Protein AF-A0A966ZBS3-F1 (afdb_monomer_lite)

Radius of gyration: 15.35 Å; chains: 1; bounding box: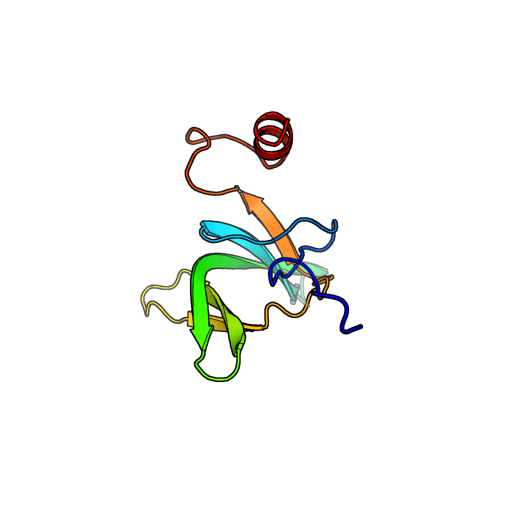 43×31×45 Å

Foldseek 3Di:
DDPPDDDQFEAELVRHTDAAFQWKWFFDDQDPPPRHTDTFIKTFHHWDQDPVRWIWTWIFSPDPVRDIDIDTSHSYYDNRIDRPDDDDPDPDPDDPVVVVVVVD

Sequence (104 aa):
MSNQRSDAAIYDRRGIPILPGDTVKIFHFVAALRRERRFMYKFAVETFKRGDGLTLLRMSHLNVRQETYWLVMDGSVLADHEIVQGYAGVEIGGSYRDRKRKSR

Secondary structure (DSSP, 8-state):
------S---EETTSPBP-TT-EEEEEEEEETTTTEEEEEEEEEEEEEE-TTS-EEEEEE--STT--EEEEE-SS-EETTEEEEE--SSS-TT--HHHHHHHT-

Structure (mmCIF, N/CA/C/O backbone):
data_AF-A0A966ZBS3-F1
#
_entry.id   AF-A0A966ZBS3-F1
#
loop_
_atom_site.group_PDB
_atom_site.id
_atom_site.type_symbol
_atom_site.label_atom_id
_atom_site.label_alt_id
_atom_site.label_comp_id
_atom_site.label_asym_id
_atom_site.label_entity_id
_atom_site.label_seq_id
_atom_site.pdbx_PDB_ins_code
_atom_site.Cartn_x
_atom_site.Cartn_y
_atom_site.Cartn_z
_atom_site.occupancy
_atom_site.B_iso_or_equiv
_atom_site.auth_seq_id
_atom_site.auth_comp_id
_atom_site.auth_asym_id
_atom_site.auth_atom_id
_atom_site.pdbx_PDB_model_num
ATOM 1 N N . MET A 1 1 ? -25.345 -17.391 16.018 1.00 35.53 1 MET A N 1
ATOM 2 C CA . MET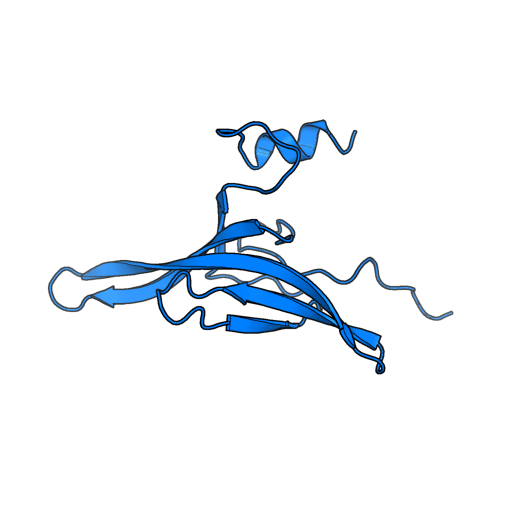 A 1 1 ? -24.229 -16.674 16.672 1.00 35.53 1 MET A CA 1
ATOM 3 C C . MET A 1 1 ? -23.266 -16.227 15.580 1.00 35.53 1 MET A C 1
ATOM 5 O O . MET A 1 1 ? -22.460 -17.027 15.124 1.00 35.53 1 MET A O 1
ATOM 9 N N . SER A 1 2 ? -23.438 -15.016 15.043 1.00 38.12 2 SER A N 1
ATOM 10 C CA . SER A 1 2 ? -22.580 -14.504 13.968 1.00 38.12 2 SER A CA 1
ATOM 11 C C . SER A 1 2 ? -21.248 -14.061 14.559 1.00 38.12 2 SER A C 1
ATOM 13 O O . SER A 1 2 ? -21.200 -13.135 15.366 1.00 38.12 2 SER A O 1
ATOM 15 N N . ASN A 1 3 ? -20.185 -14.752 14.169 1.00 38.97 3 ASN A N 1
ATOM 16 C CA . ASN A 1 3 ? -18.816 -14.455 14.554 1.00 38.97 3 ASN A CA 1
ATOM 17 C C . ASN A 1 3 ? -18.473 -13.032 14.066 1.00 38.97 3 ASN A C 1
ATOM 19 O O . ASN A 1 3 ? -18.366 -12.811 12.859 1.00 38.97 3 ASN A O 1
ATOM 23 N N . GLN A 1 4 ? -18.373 -12.061 14.981 1.00 42.56 4 GLN A N 1
ATOM 24 C CA . GLN A 1 4 ? -17.847 -10.726 14.693 1.00 42.56 4 GLN A CA 1
ATOM 25 C C . GLN A 1 4 ? -16.393 -10.901 14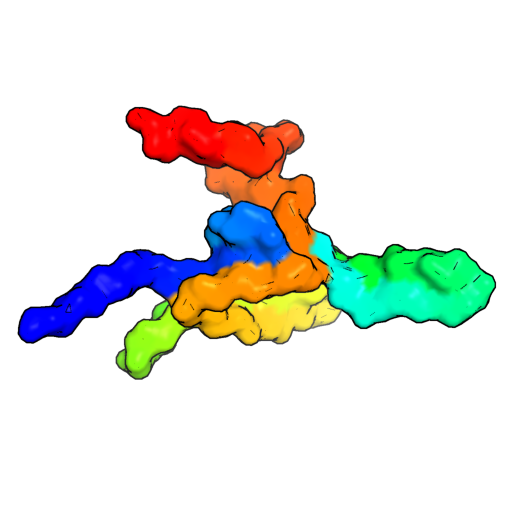.247 1.00 42.56 4 GLN A C 1
ATOM 27 O O . GLN A 1 4 ? -15.492 -11.053 15.070 1.00 42.56 4 GLN A O 1
ATOM 32 N N . ARG A 1 5 ? -16.152 -10.951 12.935 1.00 45.00 5 ARG A N 1
ATOM 33 C CA . ARG A 1 5 ? -14.790 -10.896 12.412 1.00 45.00 5 ARG A CA 1
ATOM 34 C C . ARG A 1 5 ? -14.260 -9.487 12.659 1.00 45.00 5 ARG A C 1
ATOM 36 O O . ARG A 1 5 ? -14.725 -8.542 12.032 1.00 45.00 5 ARG A O 1
ATOM 43 N N . SER A 1 6 ? -13.383 -9.408 13.661 1.00 46.62 6 SER A N 1
ATOM 44 C CA . SER A 1 6 ? -12.089 -8.712 13.667 1.00 46.62 6 SER A CA 1
ATOM 45 C C . SER A 1 6 ? -11.971 -7.516 12.725 1.00 46.62 6 SER A C 1
ATOM 47 O O . SER A 1 6 ? -12.132 -7.691 11.520 1.00 46.62 6 SER A O 1
ATOM 49 N N . ASP A 1 7 ? -11.612 -6.355 13.278 1.00 62.84 7 ASP A N 1
ATOM 50 C CA . ASP A 1 7 ? -11.194 -5.136 12.575 1.00 62.84 7 ASP A CA 1
ATOM 51 C C . ASP A 1 7 ? -10.760 -5.385 11.123 1.00 62.84 7 ASP A C 1
ATOM 53 O O . ASP A 1 7 ? -9.804 -6.117 10.859 1.00 62.84 7 ASP A O 1
ATOM 57 N N . ALA A 1 8 ? -11.502 -4.802 10.180 1.00 82.19 8 ALA A N 1
ATOM 58 C CA . ALA A 1 8 ? -11.250 -4.961 8.753 1.00 82.19 8 ALA A CA 1
ATOM 59 C C . ALA A 1 8 ? -9.791 -4.594 8.432 1.00 82.19 8 ALA A C 1
ATOM 61 O O . ALA A 1 8 ? -9.356 -3.479 8.723 1.00 82.19 8 ALA A O 1
ATOM 62 N N . ALA A 1 9 ? -9.037 -5.525 7.845 1.00 89.19 9 ALA A N 1
ATOM 63 C CA . ALA A 1 9 ? -7.603 -5.380 7.601 1.00 89.19 9 ALA A CA 1
ATOM 64 C C . ALA A 1 9 ? -7.199 -5.926 6.225 1.00 89.19 9 ALA A C 1
ATOM 66 O O . ALA A 1 9 ? -7.914 -6.714 5.615 1.00 89.19 9 ALA A O 1
ATOM 67 N N . ILE A 1 10 ? -6.028 -5.521 5.744 1.00 95.00 10 ILE A N 1
ATOM 68 C CA . ILE A 1 10 ? -5.338 -6.132 4.605 1.00 95.00 10 ILE A CA 1
ATOM 69 C C . ILE A 1 10 ? -3.861 -6.257 4.967 1.00 95.00 10 ILE A C 1
ATOM 71 O O . ILE A 1 10 ? -3.329 -5.394 5.670 1.00 95.00 10 ILE A O 1
ATOM 75 N N . TYR A 1 11 ? -3.203 -7.333 4.545 1.00 94.31 11 TYR A N 1
ATOM 76 C CA . TYR A 1 11 ? -1.885 -7.705 5.055 1.00 94.31 11 TYR A CA 1
ATOM 77 C C . TYR A 1 11 ? -0.817 -7.723 3.958 1.00 94.31 11 TYR A C 1
ATOM 79 O O . TYR A 1 11 ? -1.083 -8.098 2.817 1.00 94.31 11 TYR A O 1
ATOM 87 N N . ASP A 1 12 ? 0.415 -7.350 4.307 1.00 95.00 12 ASP A N 1
ATOM 88 C CA . ASP A 1 12 ? 1.589 -7.532 3.448 1.00 95.00 12 ASP A CA 1
ATOM 89 C C . ASP A 1 12 ? 2.008 -9.014 3.383 1.00 95.00 12 ASP A C 1
ATOM 91 O O . ASP A 1 12 ? 1.508 -9.852 4.137 1.00 95.00 12 ASP A O 1
ATOM 95 N N . ARG A 1 13 ? 2.976 -9.352 2.524 1.00 95.69 13 ARG A N 1
ATOM 96 C CA . ARG A 1 13 ? 3.473 -10.726 2.311 1.00 95.69 13 ARG A CA 1
ATOM 97 C C . ARG A 1 13 ? 3.981 -11.448 3.567 1.00 95.69 13 ARG A C 1
ATOM 99 O O . ARG A 1 13 ? 4.224 -12.649 3.519 1.00 95.69 13 ARG A O 1
ATOM 106 N N . ARG A 1 14 ? 4.216 -10.729 4.669 1.00 92.38 14 ARG A N 1
ATOM 107 C CA . ARG A 1 14 ? 4.667 -11.268 5.963 1.00 92.38 14 ARG A CA 1
ATOM 108 C C . ARG A 1 14 ? 3.514 -11.404 6.965 1.00 92.38 14 ARG A C 1
ATOM 110 O O . ARG A 1 14 ? 3.769 -11.731 8.121 1.00 92.38 14 ARG A O 1
ATOM 117 N N . GLY A 1 15 ? 2.273 -11.138 6.551 1.00 90.00 15 GLY A N 1
ATOM 118 C CA . GLY A 1 15 ? 1.095 -11.153 7.418 1.00 90.00 15 GLY A CA 1
ATOM 119 C C . GLY A 1 15 ? 0.980 -9.912 8.304 1.00 90.00 15 GLY A C 1
ATOM 120 O O . GLY A 1 15 ? 0.372 -9.966 9.370 1.00 90.00 15 GLY A O 1
ATOM 121 N N . ILE A 1 16 ? 1.599 -8.797 7.913 1.00 87.75 16 ILE A N 1
ATOM 122 C CA . ILE A 1 16 ? 1.578 -7.554 8.687 1.00 87.75 16 ILE A CA 1
ATOM 123 C C . ILE A 1 16 ? 0.433 -6.672 8.191 1.00 87.75 16 ILE A C 1
ATOM 125 O O . ILE A 1 16 ? 0.383 -6.436 6.985 1.00 87.75 16 ILE A O 1
ATOM 129 N N . PRO A 1 17 ? -0.446 -6.142 9.065 1.00 90.25 17 PRO A N 1
ATOM 130 C CA . PRO A 1 17 ? -1.509 -5.252 8.618 1.00 90.25 17 PRO A CA 1
ATOM 131 C C . PRO A 1 17 ? -0.914 -3.987 7.995 1.00 90.25 17 PRO A C 1
ATOM 133 O O . PRO A 1 17 ? -0.068 -3.326 8.605 1.00 90.25 17 PRO A O 1
ATOM 136 N N . ILE A 1 18 ? -1.365 -3.671 6.784 1.00 91.50 18 ILE A N 1
ATOM 137 C CA . ILE A 1 18 ? -1.069 -2.417 6.097 1.00 91.50 18 ILE A CA 1
ATOM 138 C C . ILE A 1 18 ? -2.033 -1.372 6.648 1.00 91.50 18 ILE A C 1
ATOM 140 O O . ILE A 1 18 ? -3.252 -1.503 6.523 1.00 91.50 18 ILE A O 1
ATOM 144 N N . LEU A 1 19 ? -1.482 -0.341 7.272 1.00 89.31 19 LEU A N 1
ATOM 145 C CA . LEU A 1 19 ? -2.230 0.743 7.897 1.00 89.31 19 LEU A CA 1
ATOM 146 C C . LEU A 1 19 ? -1.969 2.049 7.137 1.00 89.31 19 LEU A C 1
ATOM 148 O O . LEU A 1 19 ? -0.970 2.131 6.414 1.00 89.31 19 LEU A O 1
ATOM 152 N N . PRO A 1 20 ? -2.829 3.080 7.290 1.00 89.94 20 PRO A N 1
ATOM 153 C CA . PRO A 1 20 ? -2.513 4.438 6.853 1.00 89.94 20 PRO A CA 1
ATOM 154 C C . PRO A 1 20 ? -1.056 4.794 7.159 1.00 89.94 20 PRO A C 1
ATOM 156 O O . PRO A 1 20 ? -0.524 4.324 8.156 1.00 89.94 20 PRO A O 1
ATOM 159 N N . GLY A 1 21 ? -0.449 5.501 6.204 1.00 85.44 21 GLY A N 1
ATOM 160 C CA . GLY A 1 21 ? 0.953 5.762 5.835 1.00 85.44 21 GLY A CA 1
ATOM 161 C C . GLY A 1 21 ? 2.075 4.818 6.194 1.00 85.44 21 GLY A C 1
ATOM 162 O O . GLY A 1 21 ? 3.216 5.230 6.414 1.00 85.44 21 GLY A O 1
ATOM 163 N N . ASP A 1 22 ? 1.787 3.534 6.086 1.00 89.69 22 ASP A N 1
ATOM 164 C CA . ASP A 1 22 ? 2.783 2.646 5.517 1.00 89.69 22 ASP A CA 1
ATOM 165 C C . ASP A 1 22 ? 3.232 3.099 4.120 1.00 89.69 22 ASP A C 1
ATOM 167 O O . ASP A 1 22 ? 2.415 3.425 3.254 1.00 89.69 22 ASP A O 1
ATOM 171 N N . THR A 1 23 ? 4.540 3.026 3.876 1.00 92.44 23 THR A N 1
ATOM 172 C CA . THR A 1 23 ? 5.083 2.942 2.519 1.00 92.44 23 THR A CA 1
ATOM 173 C C . THR A 1 23 ? 5.250 1.474 2.160 1.00 92.44 23 THR A C 1
ATOM 175 O O . THR A 1 23 ? 5.973 0.720 2.821 1.00 92.44 23 THR A O 1
ATOM 178 N N . VAL A 1 24 ? 4.592 1.071 1.078 1.00 94.06 24 VAL A N 1
ATOM 179 C CA . VAL A 1 24 ? 4.517 -0.311 0.614 1.00 94.06 24 VAL A CA 1
ATOM 180 C C . VAL A 1 24 ? 5.253 -0.436 -0.713 1.00 94.06 24 VAL A C 1
ATOM 182 O O . VAL A 1 24 ? 4.936 0.251 -1.685 1.00 94.06 24 VAL A O 1
ATOM 185 N N . LYS A 1 25 ? 6.242 -1.326 -0.755 1.00 96.19 25 LYS A N 1
ATOM 186 C CA . LYS A 1 25 ? 6.930 -1.752 -1.972 1.00 96.19 25 LYS A CA 1
ATOM 187 C C . LYS A 1 25 ? 6.131 -2.885 -2.610 1.00 96.19 25 LYS A C 1
ATOM 189 O O . LYS A 1 25 ? 5.865 -3.891 -1.959 1.00 96.19 25 LYS A O 1
ATOM 194 N N . ILE A 1 26 ? 5.786 -2.726 -3.880 1.00 96.75 26 ILE A N 1
ATOM 195 C CA . ILE A 1 26 ? 4.942 -3.644 -4.645 1.00 96.75 26 ILE A CA 1
ATOM 196 C C . ILE A 1 26 ? 5.729 -4.132 -5.854 1.00 96.75 26 ILE A C 1
ATOM 198 O O . ILE A 1 26 ? 6.303 -3.322 -6.586 1.00 96.75 26 ILE A O 1
ATOM 202 N N . PHE A 1 27 ? 5.781 -5.443 -6.076 1.00 96.25 27 PHE A N 1
ATOM 203 C CA . PHE A 1 27 ? 6.354 -5.985 -7.307 1.00 96.25 27 PHE A CA 1
ATOM 204 C C . PHE A 1 27 ? 5.529 -5.547 -8.528 1.00 96.25 27 PHE A C 1
ATOM 206 O O . PHE A 1 27 ? 4.307 -5.619 -8.509 1.00 96.25 27 PHE A O 1
ATOM 213 N N . HIS A 1 28 ? 6.201 -5.075 -9.583 1.00 92.62 28 HIS A N 1
ATOM 214 C CA . HIS A 1 28 ? 5.535 -4.622 -10.805 1.00 92.62 28 HIS A CA 1
ATOM 215 C C . HIS A 1 28 ? 5.831 -5.553 -11.984 1.00 92.62 28 HIS A C 1
ATOM 217 O O . HIS A 1 28 ? 4.912 -6.120 -12.561 1.00 92.62 28 HIS A O 1
ATOM 223 N N . PHE A 1 29 ? 7.107 -5.732 -12.338 1.00 93.94 29 PHE A N 1
ATOM 224 C CA . PHE A 1 29 ? 7.521 -6.635 -13.418 1.00 93.94 29 PHE A CA 1
ATOM 225 C C . PHE A 1 29 ? 9.017 -6.967 -13.332 1.00 93.94 29 PHE A C 1
ATOM 227 O O . PHE A 1 29 ? 9.753 -6.388 -12.533 1.00 93.94 29 PHE A O 1
ATOM 234 N N . VAL A 1 30 ? 9.489 -7.887 -14.177 1.00 94.75 30 VAL A N 1
ATOM 235 C CA . VAL A 1 30 ? 10.922 -8.151 -14.391 1.00 94.75 30 VAL A CA 1
ATOM 236 C C . VAL A 1 30 ? 11.363 -7.476 -15.688 1.00 94.75 30 VAL A C 1
ATOM 238 O O . VAL A 1 30 ? 10.813 -7.751 -16.750 1.00 94.75 30 VAL A O 1
ATOM 241 N N . ALA A 1 31 ? 12.346 -6.578 -15.623 1.00 92.19 31 ALA A N 1
ATOM 242 C CA . ALA A 1 31 ? 12.866 -5.896 -16.803 1.00 92.19 31 ALA A CA 1
ATOM 243 C C . ALA A 1 31 ? 13.597 -6.888 -17.724 1.00 92.19 31 ALA A C 1
ATOM 245 O O . ALA A 1 31 ? 14.575 -7.509 -17.308 1.00 92.19 31 ALA A O 1
ATOM 246 N N . ALA A 1 32 ? 13.159 -6.992 -18.982 1.00 90.06 32 ALA A N 1
ATOM 247 C CA . ALA A 1 32 ? 13.630 -8.005 -19.930 1.00 90.06 32 ALA A CA 1
ATOM 248 C C . ALA A 1 32 ? 15.154 -7.988 -20.155 1.00 90.06 32 ALA A C 1
ATOM 250 O O . ALA A 1 32 ? 15.793 -9.035 -20.141 1.00 90.06 32 ALA A O 1
ATOM 251 N N . LEU A 1 33 ? 15.752 -6.801 -20.298 1.00 90.19 33 LEU A N 1
ATOM 252 C CA . LEU A 1 33 ? 17.158 -6.668 -20.695 1.00 90.19 33 LEU A CA 1
ATOM 253 C C . LEU A 1 33 ? 18.153 -7.086 -19.599 1.00 90.19 33 LEU A C 1
ATOM 255 O O . LEU A 1 33 ? 19.212 -7.626 -19.900 1.00 90.19 33 LEU A O 1
ATOM 259 N N . ARG A 1 34 ? 17.827 -6.830 -18.326 1.00 90.31 34 ARG A N 1
ATOM 260 C CA . ARG A 1 34 ? 18.736 -7.069 -17.185 1.00 90.31 34 ARG A CA 1
ATOM 261 C C . ARG A 1 34 ? 18.230 -8.121 -16.200 1.00 90.31 34 ARG A C 1
ATOM 263 O O . ARG A 1 34 ? 18.901 -8.402 -15.216 1.00 90.31 34 ARG A O 1
ATOM 270 N N . ARG A 1 35 ? 17.043 -8.692 -16.444 1.00 89.56 35 ARG A N 1
ATOM 271 C CA . ARG A 1 35 ? 16.337 -9.622 -15.539 1.00 89.56 35 ARG A CA 1
ATOM 272 C C . ARG A 1 35 ? 16.175 -9.067 -14.116 1.00 89.56 35 ARG A C 1
ATOM 274 O O . ARG A 1 35 ? 16.080 -9.808 -13.143 1.00 89.56 35 ARG A O 1
ATOM 281 N N . GLU A 1 36 ? 16.131 -7.743 -13.999 1.00 92.50 36 GLU A N 1
ATOM 282 C CA . GLU A 1 36 ? 16.002 -7.035 -12.728 1.00 92.50 36 GLU A CA 1
ATOM 283 C C . GLU A 1 36 ? 14.526 -6.917 -12.342 1.00 92.50 36 GLU A C 1
ATOM 285 O O . GLU A 1 36 ? 13.696 -6.480 -13.146 1.00 92.50 36 GLU A O 1
ATOM 290 N N . ARG A 1 37 ? 14.188 -7.250 -11.093 1.00 93.50 37 ARG A N 1
ATOM 291 C CA . ARG A 1 37 ? 12.841 -7.016 -10.553 1.00 93.50 37 ARG A CA 1
ATOM 292 C C . ARG A 1 37 ? 12.623 -5.515 -10.366 1.00 93.50 37 ARG A C 1
ATOM 294 O O . ARG A 1 37 ? 13.395 -4.849 -9.680 1.00 93.50 37 ARG A O 1
ATOM 301 N N . ARG A 1 38 ? 11.554 -4.991 -10.957 1.00 95.69 38 ARG A N 1
ATOM 302 C CA . ARG A 1 38 ? 11.092 -3.615 -10.788 1.00 95.69 38 ARG A CA 1
ATOM 303 C C . ARG A 1 38 ? 9.963 -3.583 -9.775 1.00 95.69 38 ARG A C 1
ATOM 305 O O . ARG A 1 38 ? 9.059 -4.420 -9.792 1.00 95.69 38 ARG A O 1
ATOM 312 N N . PHE A 1 39 ? 10.033 -2.589 -8.907 1.00 96.19 39 PHE A N 1
ATOM 313 C CA . PHE A 1 39 ? 9.075 -2.372 -7.840 1.00 96.19 39 PHE A CA 1
ATOM 314 C C . PHE A 1 39 ? 8.481 -0.973 -7.970 1.00 96.19 39 PHE A C 1
ATOM 316 O O . PHE A 1 39 ? 9.153 -0.049 -8.427 1.00 96.19 39 PHE A O 1
ATOM 323 N N . MET A 1 40 ? 7.230 -0.825 -7.552 1.00 96.06 40 MET A N 1
ATOM 324 C CA . MET A 1 40 ? 6.601 0.467 -7.310 1.00 96.06 40 MET A CA 1
ATOM 325 C C . MET A 1 40 ? 6.471 0.692 -5.811 1.00 96.06 40 MET A C 1
ATOM 327 O O . MET A 1 40 ? 6.288 -0.253 -5.050 1.00 96.06 40 MET A O 1
ATOM 331 N N . TYR A 1 41 ? 6.515 1.951 -5.400 1.00 95.31 41 TYR A N 1
ATOM 332 C CA . TYR A 1 41 ? 6.252 2.343 -4.024 1.00 95.31 41 TYR A CA 1
ATOM 333 C C . TYR A 1 41 ? 4.912 3.056 -3.975 1.00 95.31 41 TYR A C 1
ATOM 335 O O . TYR A 1 41 ? 4.611 3.876 -4.844 1.00 95.31 41 TYR A O 1
ATOM 343 N N . LYS A 1 42 ? 4.100 2.702 -2.985 1.00 95.94 42 LYS A N 1
ATOM 344 C CA . LYS A 1 42 ? 2.795 3.304 -2.722 1.00 95.94 42 LYS A CA 1
ATOM 345 C C . LYS A 1 42 ? 2.722 3.718 -1.269 1.00 95.94 42 LYS A C 1
ATOM 347 O O . LYS A 1 42 ? 3.388 3.124 -0.424 1.00 95.94 42 LYS A O 1
ATOM 352 N N . PHE A 1 43 ? 1.895 4.711 -0.993 1.00 93.88 43 PHE A N 1
ATOM 353 C CA . PHE A 1 43 ? 1.672 5.191 0.362 1.00 93.88 43 PHE A CA 1
ATOM 354 C C . PHE A 1 43 ? 0.224 4.954 0.756 1.00 93.88 43 PHE A C 1
ATOM 356 O O . PHE A 1 43 ? -0.684 5.386 0.045 1.00 93.88 43 PHE A O 1
ATOM 363 N N . ALA A 1 44 ? 0.004 4.246 1.856 1.00 93.38 44 ALA A N 1
ATOM 364 C CA . ALA A 1 44 ? -1.322 4.098 2.431 1.00 93.38 44 ALA A CA 1
ATOM 365 C C . ALA A 1 44 ? -1.776 5.463 2.960 1.00 93.38 44 ALA A C 1
ATOM 367 O O . ALA A 1 44 ? -1.048 6.121 3.682 1.00 93.38 44 ALA A O 1
ATOM 368 N N . VAL A 1 45 ? -2.947 5.955 2.582 1.00 91.75 45 VAL A N 1
ATOM 369 C CA . VAL A 1 45 ? -3.345 7.331 2.916 1.00 91.75 45 VAL A CA 1
ATOM 370 C C . VAL A 1 45 ? -4.311 7.340 4.088 1.00 91.75 45 VAL A C 1
ATOM 372 O O . VAL A 1 45 ? -4.051 7.980 5.098 1.00 91.75 45 VAL A O 1
ATOM 375 N N . GLU A 1 46 ? -5.424 6.628 3.955 1.00 88.81 46 GLU A N 1
ATOM 376 C CA . GLU A 1 46 ? -6.508 6.616 4.934 1.00 88.81 46 GLU A CA 1
ATOM 377 C C . GLU A 1 46 ? -7.354 5.355 4.771 1.00 88.81 46 GLU A C 1
ATOM 379 O O . GLU A 1 46 ? -7.301 4.691 3.730 1.00 88.81 46 GLU A O 1
ATOM 384 N N . THR A 1 47 ? -8.157 5.056 5.790 1.00 91.12 47 THR A N 1
ATOM 385 C CA . THR A 1 47 ? -9.224 4.059 5.692 1.00 91.12 47 THR A CA 1
ATOM 386 C C . THR A 1 47 ? -10.565 4.757 5.502 1.00 91.12 47 THR A C 1
ATOM 388 O O . THR A 1 47 ? -10.804 5.830 6.053 1.00 91.12 47 THR A O 1
ATOM 391 N N . PHE A 1 48 ? -11.446 4.151 4.714 1.00 90.88 48 PHE A N 1
ATOM 392 C CA . PHE A 1 48 ? -12.793 4.647 4.462 1.00 90.88 48 PHE A CA 1
ATOM 393 C C . PHE A 1 48 ? -13.799 3.516 4.650 1.00 90.88 48 PHE A C 1
ATOM 395 O O . PHE A 1 48 ? -13.701 2.477 3.997 1.00 90.88 48 PHE A O 1
ATOM 402 N N . LYS A 1 49 ? -14.782 3.718 5.532 1.00 92.00 49 LYS A N 1
ATOM 403 C CA . LYS A 1 49 ? -15.893 2.783 5.721 1.00 92.00 49 LYS A CA 1
ATOM 404 C C . LYS A 1 49 ? -17.080 3.239 4.881 1.00 92.00 49 LYS A C 1
ATOM 406 O O . LYS A 1 49 ? -17.656 4.295 5.133 1.00 92.00 49 LYS A O 1
ATOM 411 N N . ARG A 1 50 ? -17.442 2.440 3.884 1.00 89.94 50 ARG A N 1
ATOM 412 C CA . ARG A 1 50 ? -18.593 2.683 3.017 1.00 89.94 50 ARG A CA 1
ATOM 413 C C . ARG A 1 50 ? -19.891 2.303 3.743 1.00 89.94 50 ARG A C 1
ATOM 415 O O . ARG A 1 50 ? -19.889 1.478 4.657 1.00 89.94 50 ARG A O 1
ATOM 422 N N . GLY A 1 51 ? -21.008 2.921 3.351 1.00 87.62 51 GLY A N 1
ATOM 423 C CA . GLY A 1 51 ? -22.312 2.751 4.014 1.00 87.62 51 GLY A CA 1
ATOM 424 C C . GLY A 1 51 ? -22.880 1.325 3.987 1.00 87.62 51 GLY A C 1
ATOM 425 O O . GLY A 1 51 ? -23.733 0.998 4.801 1.00 87.62 51 GLY A O 1
ATOM 426 N N . ASP A 1 52 ? -22.376 0.462 3.106 1.00 89.50 52 ASP A N 1
ATOM 427 C CA . ASP A 1 52 ? -22.717 -0.9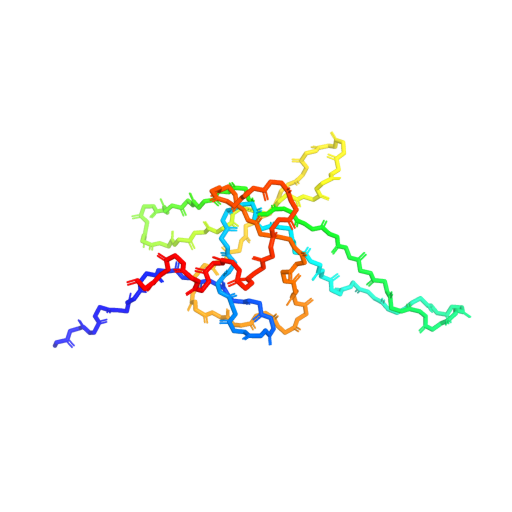64 3.015 1.00 89.50 52 ASP A CA 1
ATOM 428 C C . ASP A 1 52 ? -21.841 -1.864 3.909 1.00 89.50 52 ASP A C 1
ATOM 430 O O . ASP A 1 52 ? -21.905 -3.087 3.823 1.00 89.50 52 ASP A O 1
ATOM 434 N N . GLY A 1 53 ? -21.019 -1.267 4.777 1.00 87.38 53 GLY A N 1
ATOM 435 C CA . GLY A 1 53 ? -20.171 -1.979 5.731 1.00 87.38 53 GLY A CA 1
ATOM 436 C C . GLY A 1 53 ? -18.796 -2.373 5.192 1.00 87.38 53 GLY A C 1
ATOM 437 O O . GLY A 1 53 ? -17.992 -2.911 5.952 1.00 87.38 53 GLY A O 1
ATOM 438 N N . LEU A 1 54 ? -18.495 -2.076 3.925 1.00 91.38 54 LEU A N 1
ATOM 439 C CA . LEU A 1 54 ? -17.206 -2.379 3.314 1.00 91.38 54 LEU A CA 1
ATOM 440 C C . LEU A 1 54 ? -16.144 -1.352 3.741 1.00 91.38 54 LEU A C 1
ATOM 442 O O . LEU A 1 54 ? -16.342 -0.145 3.601 1.00 91.38 54 LEU A O 1
ATOM 446 N N . THR A 1 55 ? -15.002 -1.827 4.238 1.00 93.81 55 THR A N 1
ATOM 447 C CA . THR A 1 55 ? -13.864 -0.968 4.600 1.00 93.81 55 THR A CA 1
ATOM 448 C C . THR A 1 55 ? -12.811 -1.005 3.498 1.00 93.81 55 THR A C 1
ATOM 450 O O . THR A 1 55 ? -12.403 -2.076 3.045 1.00 93.81 55 THR A O 1
ATOM 453 N N . LEU A 1 56 ? -12.376 0.175 3.063 1.00 95.12 56 LEU A N 1
ATOM 454 C CA . LEU A 1 56 ? -11.384 0.373 2.015 1.00 95.12 56 LEU A CA 1
ATOM 455 C C . LEU A 1 56 ? -10.130 1.055 2.567 1.00 95.12 56 LEU A C 1
ATOM 457 O O . LEU A 1 56 ? -10.230 1.954 3.400 1.00 95.12 56 LEU A O 1
ATOM 461 N N . LEU A 1 57 ? -8.965 0.694 2.035 1.00 94.50 57 LEU A N 1
ATOM 462 C CA . LEU A 1 57 ? -7.701 1.398 2.235 1.00 94.50 57 LEU A CA 1
ATOM 463 C C . LEU A 1 57 ? -7.356 2.194 0.971 1.00 94.50 57 LEU A C 1
ATOM 465 O O . LEU A 1 57 ? -7.241 1.613 -0.112 1.00 94.50 57 LEU A O 1
ATOM 469 N N . ARG A 1 58 ? -7.173 3.514 1.096 1.00 95.94 58 ARG A N 1
ATOM 470 C CA . ARG A 1 58 ? -6.721 4.366 -0.016 1.00 95.94 58 ARG A CA 1
ATOM 471 C C . ARG A 1 58 ? -5.211 4.265 -0.175 1.00 95.94 58 ARG A C 1
ATOM 473 O O . ARG A 1 58 ? -4.481 4.511 0.780 1.00 95.94 58 ARG A O 1
ATOM 480 N N . MET A 1 59 ? -4.740 4.009 -1.387 1.00 96.81 59 MET A N 1
ATOM 481 C CA . MET A 1 59 ? -3.323 3.917 -1.732 1.00 96.81 59 MET A CA 1
ATOM 482 C C . MET A 1 59 ? -2.941 5.010 -2.732 1.00 96.81 59 MET A C 1
ATOM 484 O O . MET A 1 59 ? -3.534 5.114 -3.802 1.00 96.81 59 MET A O 1
ATOM 488 N N . SER A 1 60 ? -1.927 5.810 -2.408 1.00 95.50 60 SER A N 1
ATOM 489 C CA . SER A 1 60 ? -1.352 6.825 -3.294 1.00 95.50 60 SER A CA 1
ATOM 490 C C . SER A 1 60 ? -0.299 6.234 -4.225 1.00 95.50 60 SER A C 1
ATOM 492 O O . SER A 1 60 ? 0.544 5.433 -3.809 1.00 95.50 60 SER A O 1
ATOM 494 N N . HIS A 1 61 ? -0.311 6.682 -5.483 1.00 95.00 61 HIS A N 1
ATOM 495 C CA . HIS A 1 61 ? 0.711 6.361 -6.474 1.00 95.00 61 HIS A CA 1
ATOM 496 C C . HIS A 1 61 ? 2.047 7.078 -6.254 1.00 95.00 61 HIS A C 1
ATOM 498 O O . HIS A 1 61 ? 2.996 6.727 -6.954 1.00 95.00 61 HIS A O 1
ATOM 504 N N . LEU A 1 62 ? 2.126 8.029 -5.311 1.00 91.81 62 LEU A N 1
ATOM 505 C CA . LEU A 1 62 ? 3.302 8.878 -5.075 1.00 91.81 62 LEU A CA 1
ATOM 506 C C . LEU A 1 62 ? 3.779 9.596 -6.349 1.00 91.81 62 LEU A C 1
ATOM 508 O O . LEU A 1 62 ? 4.974 9.724 -6.603 1.00 91.81 62 LEU A O 1
ATOM 512 N N . ASN A 1 63 ? 2.832 10.047 -7.174 1.00 90.19 63 ASN A N 1
ATOM 513 C CA . ASN A 1 63 ? 3.113 10.793 -8.393 1.00 90.19 63 ASN A CA 1
ATOM 514 C C . ASN A 1 63 ? 2.618 12.242 -8.289 1.00 90.19 63 ASN A C 1
ATOM 516 O O . ASN A 1 63 ? 1.801 12.583 -7.437 1.00 90.19 63 ASN A O 1
ATOM 520 N N . VAL A 1 64 ? 3.106 13.096 -9.191 1.00 88.56 64 VAL A N 1
ATOM 521 C CA .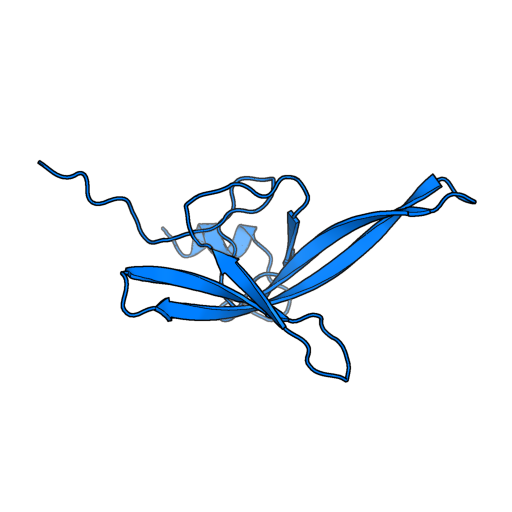 VAL A 1 64 ? 2.751 14.529 -9.241 1.00 88.56 64 VAL A CA 1
ATOM 522 C C . VAL A 1 64 ? 1.250 14.741 -9.471 1.00 88.56 64 VAL A C 1
ATOM 524 O O . VAL A 1 64 ? 0.685 15.723 -9.006 1.00 88.56 64 VAL A O 1
ATOM 527 N N . ARG A 1 65 ? 0.592 13.796 -10.153 1.00 93.38 65 ARG A N 1
ATOM 528 C CA . ARG A 1 65 ? -0.851 13.824 -10.436 1.00 93.38 65 ARG A CA 1
ATOM 529 C C . ARG A 1 65 ? -1.721 13.408 -9.247 1.00 93.38 65 ARG A C 1
ATOM 531 O O . ARG A 1 65 ? -2.938 13.461 -9.364 1.00 93.38 65 ARG A O 1
ATOM 538 N N . GLN A 1 66 ? -1.110 13.004 -8.131 1.00 91.88 66 GLN A N 1
ATOM 539 C CA . GLN A 1 66 ? -1.790 12.574 -6.908 1.00 91.88 66 GLN A CA 1
ATOM 540 C C . GLN A 1 66 ? -2.813 11.449 -7.145 1.00 91.88 66 GLN A C 1
ATOM 542 O O . GLN A 1 66 ? -3.846 11.377 -6.483 1.00 91.88 66 GLN A O 1
ATOM 547 N N . GLU A 1 67 ? -2.531 10.553 -8.092 1.00 95.94 67 GLU A N 1
ATOM 548 C CA . GLU A 1 67 ? -3.423 9.434 -8.398 1.00 95.94 67 GLU A CA 1
ATOM 549 C C . GLU A 1 67 ? -3.506 8.467 -7.210 1.00 95.94 67 GLU A C 1
ATOM 551 O O . GLU A 1 67 ? -2.513 8.195 -6.522 1.00 95.94 67 GLU A O 1
ATOM 556 N N . THR A 1 68 ? -4.700 7.916 -6.985 1.00 96.94 68 THR A N 1
ATOM 557 C CA . THR A 1 68 ? -4.969 6.968 -5.900 1.00 96.94 68 THR A CA 1
ATOM 558 C C . THR A 1 68 ? -5.819 5.795 -6.381 1.00 96.94 68 THR A C 1
ATOM 560 O O . THR A 1 68 ? -6.509 5.889 -7.394 1.00 96.94 68 THR A O 1
ATOM 563 N N . TYR A 1 69 ? -5.775 4.689 -5.642 1.00 97.25 69 TYR A N 1
ATOM 564 C CA . TYR A 1 69 ? -6.671 3.545 -5.811 1.00 97.25 69 TYR A CA 1
ATOM 565 C C . TYR A 1 69 ? -7.111 3.001 -4.451 1.00 97.25 69 TYR A C 1
ATOM 567 O O . TYR A 1 69 ? -6.546 3.360 -3.416 1.00 97.25 69 TYR A O 1
ATOM 575 N N . TRP A 1 70 ? -8.123 2.138 -4.454 1.00 96.81 70 TRP A N 1
ATOM 576 C CA . TRP A 1 70 ? -8.697 1.557 -3.244 1.00 96.81 70 TRP A CA 1
ATOM 577 C C . TRP A 1 70 ? -8.443 0.054 -3.181 1.00 96.81 70 TRP A C 1
ATOM 579 O O . TRP A 1 70 ? -8.595 -0.648 -4.179 1.00 96.81 70 TRP A O 1
ATOM 589 N N . LEU A 1 71 ? -8.088 -0.431 -1.995 1.00 96.25 71 LEU A N 1
ATOM 590 C CA . LEU A 1 71 ? -8.005 -1.851 -1.664 1.00 96.25 71 LEU A CA 1
ATOM 591 C C . LEU A 1 71 ? -9.108 -2.210 -0.672 1.00 96.25 71 LEU A C 1
ATOM 593 O O . LEU A 1 71 ? -9.376 -1.443 0.250 1.00 96.25 71 LEU A O 1
ATOM 597 N N . VAL A 1 72 ? -9.731 -3.375 -0.837 1.00 96.00 72 VAL A N 1
ATOM 598 C CA . VAL A 1 72 ? -10.728 -3.887 0.113 1.00 96.00 72 VAL A CA 1
ATOM 599 C C . VAL A 1 72 ? -10.018 -4.500 1.315 1.00 96.00 72 VAL A C 1
ATOM 601 O O . VAL A 1 72 ? -9.117 -5.314 1.152 1.00 96.00 72 VAL A O 1
ATOM 604 N N . MET A 1 73 ? -10.421 -4.120 2.525 1.00 94.81 73 MET A N 1
ATOM 605 C CA . MET A 1 73 ? -9.853 -4.639 3.772 1.00 94.81 73 MET A CA 1
ATOM 606 C C . MET A 1 73 ? -10.609 -5.899 4.223 1.00 94.81 73 MET A C 1
ATOM 608 O O . MET A 1 73 ? -11.337 -5.886 5.213 1.00 94.81 73 MET A O 1
ATOM 612 N N . ASP A 1 74 ? -10.480 -6.979 3.451 1.00 94.25 74 ASP A N 1
ATOM 613 C CA . ASP A 1 74 ? -11.217 -8.246 3.610 1.00 94.25 74 ASP A CA 1
ATOM 614 C C . ASP A 1 74 ? -10.454 -9.344 4.380 1.00 94.25 74 ASP A C 1
ATOM 616 O O . ASP A 1 74 ? -10.933 -10.471 4.518 1.00 94.25 74 ASP A O 1
ATOM 620 N N . GLY A 1 75 ? -9.270 -9.020 4.894 1.00 93.38 75 GLY A N 1
ATOM 621 C CA . GLY A 1 75 ? -8.368 -9.943 5.572 1.00 93.38 75 GLY A CA 1
ATOM 622 C C . GLY A 1 75 ? -7.345 -10.618 4.655 1.00 93.38 75 GLY A C 1
ATOM 623 O O . GLY A 1 75 ? -6.571 -11.447 5.133 1.00 93.38 75 GLY A O 1
ATOM 624 N N . SER A 1 76 ? -7.303 -10.279 3.363 1.00 95.88 76 SER A N 1
ATOM 625 C CA . SER A 1 76 ? -6.371 -10.884 2.407 1.00 95.88 76 SER A CA 1
ATOM 626 C C . SER A 1 76 ? -4.905 -10.549 2.688 1.00 95.88 76 SER A C 1
ATOM 628 O O . SER A 1 76 ? -4.556 -9.459 3.148 1.00 95.88 76 SER A O 1
ATOM 630 N N . VAL A 1 77 ? -4.029 -11.493 2.333 1.00 96.50 77 VAL A N 1
ATOM 631 C CA . VAL A 1 77 ? -2.570 -11.326 2.319 1.00 96.50 77 VAL A CA 1
ATOM 632 C C . VAL A 1 77 ? -2.115 -11.050 0.892 1.00 96.50 77 VAL A C 1
ATOM 634 O O . VAL A 1 77 ? -2.301 -11.869 -0.007 1.00 96.50 77 VAL A O 1
ATOM 637 N N . LEU A 1 78 ? -1.472 -9.908 0.683 1.00 96.62 78 LEU A N 1
ATOM 638 C CA . LEU A 1 78 ? -0.969 -9.493 -0.616 1.00 96.62 78 LEU A CA 1
ATOM 639 C C . LEU A 1 78 ? 0.471 -9.986 -0.815 1.00 96.62 78 LEU A C 1
ATOM 641 O O . LEU A 1 78 ? 1.427 -9.374 -0.333 1.00 96.62 78 LEU A O 1
ATOM 645 N N . ALA A 1 79 ? 0.633 -11.083 -1.559 1.00 96.31 79 ALA A N 1
ATOM 646 C CA . ALA A 1 79 ? 1.917 -11.775 -1.742 1.00 96.31 79 ALA A CA 1
ATOM 647 C C . ALA A 1 79 ? 3.042 -10.892 -2.322 1.00 96.31 79 ALA A C 1
ATOM 649 O O . ALA A 1 79 ? 4.216 -11.072 -1.993 1.00 96.31 79 ALA A O 1
ATOM 650 N N . ASP A 1 80 ? 2.679 -9.909 -3.146 1.00 96.94 80 ASP A N 1
ATOM 651 C CA . ASP A 1 80 ? 3.620 -9.005 -3.815 1.00 96.94 80 ASP A CA 1
ATOM 652 C C . ASP A 1 80 ? 3.877 -7.691 -3.069 1.00 96.94 80 ASP A C 1
ATOM 654 O O . ASP A 1 80 ? 4.609 -6.834 -3.569 1.00 96.94 80 ASP A O 1
ATOM 658 N N . HIS A 1 81 ? 3.277 -7.512 -1.889 1.00 96.12 81 HIS A N 1
ATOM 659 C CA . HIS A 1 81 ? 3.363 -6.275 -1.118 1.00 96.12 81 HIS A CA 1
ATOM 660 C C . HIS A 1 81 ? 4.279 -6.452 0.089 1.00 96.12 81 HIS A C 1
ATOM 662 O O . HIS A 1 81 ? 4.199 -7.431 0.827 1.00 96.12 81 HIS A O 1
ATOM 668 N N . GLU A 1 82 ? 5.146 -5.476 0.320 1.00 94.88 82 GLU A N 1
ATOM 669 C CA . GLU A 1 82 ? 6.039 -5.439 1.471 1.00 94.88 82 GLU A CA 1
ATOM 670 C C . GLU A 1 82 ? 6.043 -4.044 2.081 1.00 94.88 82 GLU A C 1
ATOM 672 O O . GLU A 1 82 ? 6.420 -3.074 1.422 1.00 94.88 82 GLU A O 1
ATOM 677 N N . ILE A 1 83 ? 5.682 -3.940 3.358 1.00 91.31 83 ILE A N 1
ATOM 678 C CA . ILE A 1 83 ? 5.854 -2.691 4.101 1.00 91.31 83 ILE A CA 1
ATOM 679 C C . ILE A 1 83 ? 7.354 -2.451 4.285 1.00 91.31 83 ILE A C 1
ATOM 681 O O . ILE A 1 83 ? 8.052 -3.252 4.918 1.00 91.31 83 ILE A O 1
ATOM 685 N N . VAL A 1 84 ? 7.853 -1.347 3.736 1.00 90.31 84 VAL A N 1
ATOM 686 C CA . VAL A 1 84 ? 9.270 -0.959 3.823 1.00 90.31 84 VAL A CA 1
ATOM 687 C C . VAL A 1 84 ? 9.504 0.186 4.802 1.00 90.31 84 VAL A C 1
ATOM 689 O O . VAL A 1 84 ? 10.623 0.354 5.274 1.00 90.31 84 VAL A O 1
ATOM 692 N N . GLN A 1 85 ? 8.455 0.930 5.153 1.00 83.75 85 GLN A N 1
ATOM 693 C CA . GLN A 1 85 ? 8.492 1.995 6.153 1.00 83.75 85 GLN A CA 1
ATOM 694 C C . GLN A 1 85 ? 7.108 2.138 6.796 1.00 83.75 85 GLN A C 1
ATOM 696 O O . GLN A 1 85 ? 6.113 2.078 6.078 1.00 83.75 85 GLN A O 1
ATOM 701 N N . GLY A 1 86 ? 7.056 2.295 8.124 1.00 67.25 86 GLY A N 1
ATOM 702 C CA . GLY A 1 86 ? 5.813 2.351 8.898 1.00 67.25 86 GLY A CA 1
ATOM 703 C C . GLY A 1 86 ? 5.405 3.742 9.404 1.00 67.25 86 GLY A C 1
ATOM 704 O O . GLY A 1 86 ? 6.255 4.596 9.621 1.00 67.25 86 GLY A O 1
ATOM 705 N N . TYR A 1 87 ? 4.095 3.936 9.600 1.00 59.75 87 TYR A N 1
ATOM 706 C CA . TYR A 1 87 ? 3.394 5.201 9.882 1.00 59.75 87 TYR A CA 1
ATOM 707 C C . TYR A 1 87 ? 3.465 5.836 11.283 1.00 59.75 87 TYR A C 1
ATOM 709 O O . TYR A 1 87 ? 3.793 5.188 12.278 1.00 59.75 87 TYR A O 1
ATOM 717 N N . ALA A 1 88 ? 3.045 7.114 11.269 1.00 45.62 88 ALA A N 1
ATOM 718 C CA . ALA A 1 88 ? 2.693 8.091 12.302 1.00 45.62 88 ALA A CA 1
ATOM 719 C C . ALA A 1 88 ? 2.539 7.548 13.730 1.00 45.62 88 ALA A C 1
ATOM 721 O O . ALA A 1 88 ? 1.636 6.778 14.045 1.00 45.62 88 ALA A O 1
ATOM 722 N N . GLY A 1 89 ? 3.431 8.010 14.607 1.00 47.19 89 GLY A N 1
ATOM 723 C CA . GLY A 1 89 ? 3.553 7.566 15.997 1.00 47.19 89 GLY A CA 1
ATOM 724 C C . GLY A 1 89 ? 4.855 6.812 16.279 1.00 47.19 89 GLY A C 1
ATOM 725 O O . GLY A 1 89 ? 5.149 6.520 17.438 1.00 47.19 89 GLY A O 1
ATOM 726 N N . VAL A 1 90 ? 5.650 6.521 15.252 1.00 52.56 90 VAL A N 1
ATOM 727 C CA . VAL A 1 90 ? 7.048 6.092 15.362 1.00 52.56 90 VAL A CA 1
ATOM 728 C C . VAL A 1 90 ? 7.921 7.268 14.909 1.00 52.56 90 VAL A C 1
ATOM 730 O O . VAL A 1 90 ? 7.554 7.947 13.950 1.00 52.56 90 VAL A O 1
ATOM 733 N N . GLU A 1 91 ? 9.019 7.564 15.614 1.00 47.81 91 GLU A N 1
ATOM 734 C CA . GLU A 1 91 ? 9.957 8.619 15.196 1.00 47.81 91 GLU A CA 1
ATOM 735 C C . GLU A 1 91 ? 10.409 8.410 13.743 1.00 47.81 91 GLU A C 1
ATOM 737 O O . GLU A 1 91 ? 10.475 7.277 13.251 1.00 47.81 91 GLU A O 1
ATOM 742 N N . ILE A 1 92 ? 10.722 9.508 13.047 1.00 46.94 92 ILE A N 1
ATOM 743 C CA . ILE A 1 92 ? 11.308 9.462 11.702 1.00 46.94 92 ILE A CA 1
ATOM 744 C C . ILE A 1 92 ? 12.556 8.560 11.757 1.00 46.94 92 ILE A C 1
ATOM 746 O O . ILE A 1 92 ? 13.513 8.877 12.454 1.00 46.94 92 ILE A O 1
ATOM 750 N N . GLY A 1 93 ? 12.531 7.427 11.042 1.00 44.06 93 GLY A N 1
ATOM 751 C CA . GLY A 1 93 ? 13.587 6.399 11.069 1.00 44.06 93 GLY A CA 1
ATOM 752 C C . GLY A 1 93 ? 13.204 5.079 11.754 1.00 44.06 93 GLY A C 1
ATOM 753 O O . GLY A 1 93 ? 13.975 4.123 11.703 1.00 44.06 93 GLY A O 1
ATOM 754 N N . GLY A 1 94 ? 12.015 4.985 12.355 1.00 45.09 94 GLY A N 1
ATOM 755 C CA . GLY A 1 94 ? 11.548 3.757 12.990 1.00 45.09 94 GLY A CA 1
ATOM 756 C C . GLY A 1 94 ? 11.001 2.696 12.029 1.00 45.09 94 GLY A C 1
AT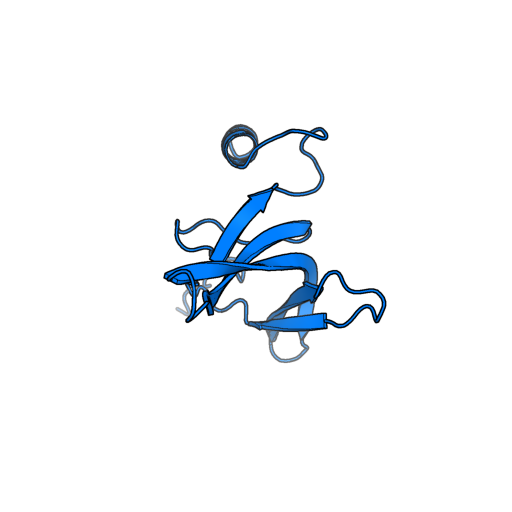OM 757 O O . GLY A 1 94 ? 10.490 2.965 10.940 1.00 45.09 94 GLY A O 1
ATOM 758 N N . SER A 1 95 ? 11.123 1.445 12.452 1.00 52.38 95 SER A N 1
ATOM 759 C CA . SER A 1 95 ? 10.856 0.238 11.676 1.00 52.38 95 SER A CA 1
ATOM 760 C C . SER A 1 95 ? 9.543 -0.446 12.078 1.00 52.38 95 SER A C 1
ATOM 762 O O . SER A 1 95 ? 8.955 -0.181 13.125 1.00 52.38 95 SER A O 1
ATOM 764 N N . TYR A 1 96 ? 9.111 -1.438 11.292 1.00 54.47 96 TYR A N 1
ATOM 765 C CA . TYR A 1 96 ? 7.998 -2.322 11.664 1.00 54.47 96 TYR A CA 1
ATOM 766 C C . TYR A 1 96 ? 8.177 -2.985 13.051 1.00 54.47 96 TYR A C 1
ATOM 768 O O . TYR A 1 96 ? 7.195 -3.212 13.758 1.00 54.47 96 TYR A O 1
ATOM 776 N N . ARG A 1 97 ? 9.416 -3.277 13.480 1.00 57.34 97 ARG A N 1
ATOM 777 C CA . ARG A 1 97 ? 9.678 -3.880 14.802 1.00 57.34 97 ARG A CA 1
ATOM 778 C C . ARG A 1 97 ? 9.253 -2.965 15.949 1.00 57.34 97 ARG A C 1
ATOM 780 O O . ARG A 1 97 ? 8.847 -3.468 16.996 1.00 57.34 97 ARG A O 1
ATOM 787 N N . ASP A 1 98 ? 9.271 -1.657 15.730 1.00 56.94 98 ASP A N 1
ATOM 788 C CA . ASP A 1 98 ? 8.907 -0.664 16.738 1.00 56.94 98 ASP A CA 1
ATOM 789 C C . ASP A 1 98 ? 7.388 -0.629 16.984 1.00 56.94 98 ASP A C 1
ATOM 791 O O . ASP A 1 98 ? 6.947 -0.297 18.084 1.00 56.94 98 ASP A O 1
ATOM 795 N N . ARG A 1 99 ? 6.576 -1.124 16.033 1.00 60.78 99 ARG A N 1
ATOM 796 C CA . ARG A 1 99 ? 5.127 -1.337 16.219 1.00 60.78 99 ARG A CA 1
ATOM 797 C C . ARG A 1 99 ? 4.808 -2.446 17.217 1.00 60.78 99 ARG A C 1
ATOM 799 O O . ARG A 1 99 ? 3.922 -2.277 18.046 1.00 60.78 99 ARG A O 1
ATOM 806 N N . LYS A 1 100 ? 5.549 -3.562 17.181 1.00 52.94 100 LYS A N 1
ATOM 807 C CA . LYS A 1 100 ? 5.333 -4.705 18.094 1.00 52.94 100 LYS A CA 1
ATOM 808 C C . LYS A 1 100 ? 5.609 -4.370 19.563 1.00 52.94 100 LYS A C 1
ATOM 810 O O . LYS A 1 100 ? 5.142 -5.091 20.438 1.00 52.94 100 LYS A O 1
ATOM 815 N N . ARG A 1 101 ? 6.385 -3.317 19.843 1.00 51.31 101 ARG A N 1
ATOM 816 C CA . ARG A 1 101 ? 6.692 -2.874 21.213 1.00 51.31 101 ARG A CA 1
ATOM 817 C C . ARG A 1 101 ? 5.583 -2.030 21.839 1.00 51.31 101 ARG A C 1
ATOM 819 O O . ARG A 1 101 ? 5.463 -2.062 23.052 1.00 51.31 101 ARG A O 1
ATOM 826 N N . LYS A 1 102 ? 4.784 -1.314 21.039 1.00 47.00 102 LYS A N 1
ATOM 827 C CA . LYS A 1 102 ? 3.673 -0.473 21.527 1.00 47.00 102 LYS A CA 1
ATOM 828 C C . LYS A 1 102 ? 2.344 -1.218 21.687 1.00 47.00 102 LYS A C 1
ATOM 830 O O . LYS A 1 102 ? 1.419 -0.670 22.265 1.00 47.00 102 LYS A O 1
ATOM 835 N N . SER A 1 103 ? 2.236 -2.438 21.161 1.00 47.44 103 SER A N 1
ATOM 836 C CA . SER A 1 103 ? 1.043 -3.286 21.297 1.00 47.44 103 SER A CA 1
ATOM 837 C C . SER A 1 103 ? 1.114 -4.258 22.489 1.00 47.44 103 SER A C 1
ATOM 839 O O . SER A 1 103 ? 0.368 -5.234 22.507 1.00 47.44 103 SER A O 1
ATOM 841 N N . ARG A 1 104 ? 2.063 -4.060 23.411 1.00 39.84 104 ARG A N 1
ATOM 842 C CA . ARG A 1 104 ? 2.170 -4.737 24.712 1.00 39.84 104 ARG A CA 1
ATOM 843 C C . ARG A 1 104 ? 1.904 -3.713 25.800 1.00 39.84 104 ARG A C 1
ATOM 845 O O . ARG A 1 104 ? 1.303 -4.121 26.811 1.00 39.84 104 ARG A O 1
#

pLDDT: mean 82.01, std 19.4, range [35.53, 97.25]